Protein AF-A0A5B7FKK3-F1 (afdb_monomer_lite)

Foldseek 3Di:
DPWDWAEKEFEPPDVVPVVCVCPVVVCVVVVHHYHYAHDQCLVCVLVVHRGDGMDTDTDDVPDPPRRPVSVCSRPPD

Organism: Portunus trituberculatus (NCBI:txid210409)

Radius of gyration: 12.65 Å; chains: 1; bounding box: 23×29×32 Å

Secondary structure (DSSP, 8-state):
----EEEEEEES--SSTHHHHTHHHHHHHHT--EEEES-HHHHHHHTTSS--SEEEEE--TT-TTSHHHHHHHHHH-

pLDDT: mean 78.21, std 16.24, range [34.12, 93.69]

Sequence (77 aa):
MEQKVLLLCIANDVEPIEEVLFLPALCCKMGIPYCIVNDKARLGYVVLMRKSFCVALIDVSTCPVMAPDCIAKLMFG

InterPro domains:
  IPR004038 Ribosomal protein eL8/eL30/eS12/Gadd45 [PF01248] (4-60)
  IPR018492 Ribosomal protein eL8/Nhp2 family [PR00881] (8-21)
  IPR018492 Ribosomal protein eL8/Nhp2 family [PR00881] (24-34)
  IPR018492 Ribosomal protein eL8/Nhp2 family [PR00881] (34-48)
  IPR029064 Ribosomal protein eL30-like superfamily [G3DSA:3.30.1330.30] (1-68)
  IPR029064 Ribosomal protein eL30-like superfamily [SSF55315] (3-61)

Structure (mmCIF, N/CA/C/O backbone):
data_AF-A0A5B7FKK3-F1
#
_entry.id   AF-A0A5B7FKK3-F1
#
loop_
_atom_site.group_PDB
_atom_site.id
_atom_site.type_symbol
_atom_site.label_atom_id
_atom_site.label_alt_id
_atom_site.label_comp_id
_atom_site.label_asym_id
_atom_site.label_entity_id
_atom_site.label_seq_id
_atom_site.pdbx_PDB_ins_code
_atom_site.Cartn_x
_atom_site.Cartn_y
_atom_site.Cartn_z
_atom_site.occupancy
_atom_site.B_iso_or_equiv
_atom_site.auth_seq_id
_atom_site.auth_comp_id
_atom_site.auth_asym_id
_atom_site.auth_atom_id
_atom_site.pdbx_PDB_model_num
ATOM 1 N N . MET A 1 1 ? 3.562 -3.882 21.068 1.00 45.91 1 MET A N 1
ATOM 2 C CA . MET A 1 1 ? 2.815 -2.723 20.541 1.00 45.91 1 MET A CA 1
ATOM 3 C C . MET A 1 1 ? 2.134 -3.179 19.270 1.00 45.91 1 MET A C 1
ATOM 5 O O . MET A 1 1 ? 2.835 -3.520 18.328 1.00 45.91 1 MET A O 1
ATOM 9 N N . GLU A 1 2 ? 0.808 -3.258 19.257 1.00 63.34 2 GLU A N 1
ATOM 10 C CA . GLU A 1 2 ? 0.061 -3.426 18.008 1.00 63.34 2 GLU A CA 1
ATOM 11 C C . GLU A 1 2 ? -0.042 -2.048 17.353 1.00 63.34 2 GLU A C 1
ATOM 13 O O . GLU A 1 2 ? -0.667 -1.138 17.897 1.00 63.34 2 GLU A O 1
ATOM 18 N N . GLN A 1 3 ? 0.654 -1.856 16.231 1.00 64.62 3 GLN A N 1
ATOM 19 C CA . GLN A 1 3 ? 0.564 -0.612 15.473 1.00 64.62 3 GLN A CA 1
ATOM 20 C C . GLN A 1 3 ? -0.716 -0.644 14.645 1.00 64.62 3 GLN A C 1
ATOM 22 O O . GLN A 1 3 ? -0.899 -1.515 13.794 1.00 64.62 3 GLN A O 1
ATOM 27 N N . LYS A 1 4 ? -1.612 0.308 14.907 1.00 72.69 4 LYS A N 1
ATOM 28 C CA . LYS A 1 4 ? -2.862 0.422 14.165 1.00 72.69 4 LYS A CA 1
ATOM 29 C C . LYS A 1 4 ? -2.587 1.062 12.807 1.00 72.69 4 LYS A C 1
ATOM 31 O O . LYS A 1 4 ? -2.200 2.227 12.718 1.00 72.69 4 LYS A O 1
ATOM 36 N N . VAL A 1 5 ? -2.793 0.281 11.753 1.00 80.12 5 VAL A N 1
ATOM 37 C CA . VAL A 1 5 ? -2.732 0.765 10.373 1.00 80.12 5 VAL A CA 1
ATOM 38 C C . VAL A 1 5 ? -4.045 1.474 10.052 1.00 80.12 5 VAL A C 1
ATOM 40 O O . VAL A 1 5 ? -5.122 0.926 10.279 1.00 80.12 5 VAL A O 1
ATOM 43 N N . LEU A 1 6 ? -3.951 2.698 9.541 1.00 83.31 6 LEU A N 1
ATOM 44 C CA . LEU A 1 6 ? -5.097 3.503 9.122 1.00 83.31 6 LEU A CA 1
ATOM 45 C C . LEU A 1 6 ? -5.465 3.254 7.660 1.00 83.31 6 LEU A C 1
ATOM 47 O O . LEU A 1 6 ? -6.645 3.265 7.331 1.00 83.31 6 LEU A O 1
ATOM 51 N N . LEU A 1 7 ? -4.469 3.054 6.794 1.00 85.88 7 LEU A N 1
ATOM 52 C CA . LEU A 1 7 ? -4.651 2.836 5.360 1.00 85.88 7 LEU A CA 1
ATOM 53 C C . LEU A 1 7 ? -3.435 2.106 4.783 1.00 85.88 7 LEU A C 1
ATOM 55 O O . LEU A 1 7 ? -2.302 2.448 5.1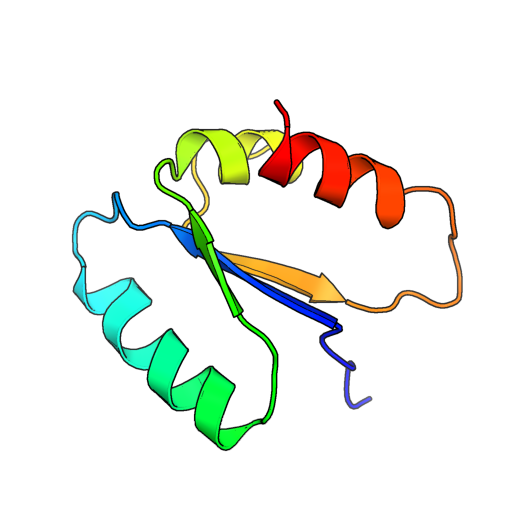18 1.00 85.88 7 LEU A O 1
ATOM 59 N N . LEU A 1 8 ? -3.658 1.147 3.886 1.00 88.56 8 LEU A N 1
ATOM 60 C CA . LEU A 1 8 ? -2.606 0.563 3.053 1.00 88.56 8 LEU A CA 1
ATOM 61 C C . LEU A 1 8 ? -2.754 1.045 1.606 1.00 88.56 8 LEU A C 1
ATOM 63 O O . LEU A 1 8 ? -3.848 1.003 1.063 1.00 88.56 8 LEU A O 1
ATOM 67 N N . CYS A 1 9 ? -1.677 1.448 0.946 1.00 89.25 9 CYS A N 1
ATOM 68 C CA . CYS A 1 9 ? -1.702 1.753 -0.481 1.00 89.25 9 CYS A CA 1
ATOM 69 C C . CYS A 1 9 ? -0.723 0.867 -1.246 1.00 89.25 9 CYS A C 1
ATOM 71 O O . CYS A 1 9 ? 0.431 0.721 -0.845 1.00 89.25 9 CYS A O 1
ATOM 73 N N . ILE A 1 10 ? -1.220 0.263 -2.324 1.00 92.00 10 ILE A N 1
ATOM 74 C CA . ILE A 1 10 ? -0.569 -0.783 -3.115 1.00 92.00 10 ILE A CA 1
ATOM 75 C C . ILE A 1 10 ? -0.408 -0.258 -4.543 1.00 92.00 10 ILE A C 1
ATOM 77 O O . ILE A 1 10 ? -1.375 0.217 -5.137 1.00 92.00 10 ILE A O 1
ATOM 81 N N . ALA A 1 11 ? 0.796 -0.327 -5.101 1.00 92.00 11 ALA A N 1
ATOM 82 C CA . ALA A 1 11 ? 1.013 -0.018 -6.510 1.00 92.00 11 ALA A CA 1
ATOM 83 C C . ALA A 1 11 ? 0.465 -1.133 -7.414 1.00 92.00 11 ALA A C 1
ATOM 85 O O . ALA A 1 11 ? 0.590 -2.310 -7.089 1.00 92.00 11 ALA A O 1
ATOM 86 N N . ASN A 1 12 ? -0.087 -0.763 -8.569 1.00 89.88 12 ASN A N 1
ATOM 87 C CA . ASN A 1 12 ? -0.467 -1.704 -9.626 1.00 89.88 12 ASN A CA 1
ATOM 88 C C . ASN A 1 12 ? 0.706 -2.012 -10.578 1.00 89.88 12 ASN A C 1
ATOM 90 O O . ASN A 1 12 ? 0.861 -3.136 -11.039 1.00 89.88 12 ASN A O 1
ATOM 94 N N . ASP A 1 13 ? 1.564 -1.022 -10.843 1.00 91.19 13 ASP A N 1
ATOM 95 C CA . ASP A 1 13 ? 2.740 -1.155 -11.712 1.00 91.19 13 ASP A CA 1
ATOM 96 C C . ASP A 1 13 ? 3.897 -1.883 -10.996 1.00 91.19 13 ASP A C 1
ATOM 98 O O . ASP A 1 13 ? 4.938 -1.301 -10.681 1.00 91.19 13 ASP A O 1
ATOM 102 N N . VAL A 1 14 ? 3.709 -3.154 -10.642 1.00 90.38 14 VAL A N 1
ATOM 103 C CA . VAL A 1 14 ? 4.710 -3.968 -9.938 1.00 90.38 14 VAL A CA 1
ATOM 104 C C . VAL A 1 14 ? 5.178 -5.099 -10.838 1.00 90.38 14 VAL A C 1
ATOM 106 O O . VAL A 1 14 ? 4.394 -5.926 -11.287 1.00 90.38 14 VAL A O 1
ATOM 109 N N . GLU A 1 15 ? 6.485 -5.131 -11.069 1.00 91.06 15 GLU A N 1
ATOM 110 C CA . GLU A 1 15 ? 7.169 -6.189 -11.802 1.00 91.06 15 GLU A CA 1
ATOM 111 C C . GLU A 1 15 ? 8.245 -6.746 -10.860 1.00 91.06 15 GLU A C 1
ATOM 113 O O . GLU A 1 15 ? 9.203 -6.016 -10.570 1.00 91.06 15 GLU A O 1
ATOM 118 N N . PRO A 1 16 ? 8.108 -7.980 -10.335 1.00 92.31 16 PRO A N 1
ATOM 119 C CA . PRO A 1 16 ? 7.052 -8.984 -10.564 1.00 92.31 16 PRO A CA 1
ATOM 120 C C . PRO A 1 16 ? 5.793 -8.793 -9.676 1.00 92.31 16 PRO A C 1
ATOM 122 O O . PRO A 1 16 ? 5.895 -8.355 -8.532 1.00 92.31 16 PRO A O 1
ATOM 125 N N . ILE A 1 17 ? 4.596 -9.128 -10.180 1.00 90.00 17 ILE A N 1
ATOM 126 C CA . ILE A 1 17 ? 3.295 -8.871 -9.511 1.00 90.00 17 ILE A CA 1
ATOM 127 C C . ILE A 1 17 ? 3.076 -9.728 -8.249 1.00 90.00 17 ILE A C 1
ATOM 129 O O . ILE A 1 17 ? 2.287 -9.394 -7.363 1.00 90.00 17 ILE A O 1
ATOM 133 N N . GLU A 1 18 ? 3.807 -10.830 -8.143 1.00 92.00 18 GLU A N 1
ATOM 134 C CA . GLU A 1 18 ? 3.774 -11.805 -7.060 1.00 92.00 18 GLU A CA 1
ATOM 135 C C . GLU A 1 18 ? 4.065 -11.170 -5.690 1.00 92.00 18 GLU A C 1
ATOM 137 O O . GLU A 1 18 ? 3.504 -11.602 -4.683 1.00 92.00 18 GLU A O 1
ATOM 142 N N . GLU A 1 19 ? 4.855 -10.092 -5.661 1.00 88.81 19 GLU A N 1
ATOM 143 C CA . GLU A 1 19 ? 5.195 -9.336 -4.447 1.00 88.81 19 GLU A CA 1
ATOM 144 C C . GLU A 1 19 ? 3.985 -8.644 -3.800 1.00 88.81 19 GLU A C 1
ATOM 146 O O . GLU A 1 19 ? 3.962 -8.426 -2.590 1.00 88.81 19 GLU A O 1
ATOM 151 N N . VAL A 1 20 ? 2.962 -8.289 -4.583 1.00 91.25 20 VAL A N 1
ATOM 152 C CA . VAL A 1 20 ? 1.775 -7.562 -4.096 1.00 91.25 20 VAL A CA 1
ATOM 153 C C . VAL A 1 20 ? 0.500 -8.403 -4.108 1.00 91.25 20 VAL A C 1
ATOM 155 O O . VAL A 1 20 ? -0.496 -8.013 -3.498 1.00 91.25 20 VAL A O 1
ATOM 158 N N . LEU A 1 21 ? 0.528 -9.590 -4.722 1.00 92.19 21 LEU A N 1
ATOM 159 C CA . LEU A 1 21 ? -0.648 -10.443 -4.920 1.00 92.19 21 LEU A CA 1
ATOM 160 C C . LEU A 1 21 ? -1.333 -10.861 -3.604 1.00 92.19 21 LEU A C 1
ATOM 162 O O . LEU A 1 21 ? -2.557 -10.972 -3.542 1.00 92.19 21 LEU A O 1
ATOM 166 N N . PHE A 1 22 ? -0.563 -11.078 -2.534 1.00 91.62 22 PHE A N 1
ATOM 167 C CA . PHE A 1 22 ? -1.094 -11.538 -1.244 1.00 91.62 22 PHE A CA 1
ATOM 168 C C . PHE A 1 22 ? -1.670 -10.411 -0.370 1.00 91.62 22 PHE A C 1
ATOM 170 O O . PHE A 1 22 ? -2.408 -10.679 0.583 1.00 91.62 22 PHE A O 1
ATOM 177 N N . LEU A 1 23 ? -1.349 -9.150 -0.667 1.00 91.62 23 LEU A N 1
ATOM 178 C CA . LEU A 1 23 ? -1.665 -8.022 0.210 1.00 91.62 23 LEU A CA 1
ATOM 179 C C . LEU A 1 23 ? -3.157 -7.700 0.297 1.00 91.62 23 LEU A C 1
ATOM 181 O O . LEU A 1 23 ? -3.627 -7.516 1.419 1.00 91.62 23 LEU A O 1
ATOM 185 N N . PRO A 1 24 ? -3.943 -7.691 -0.797 1.00 92.56 24 PRO A N 1
ATOM 186 C CA . PRO A 1 24 ? -5.380 -7.439 -0.695 1.00 92.56 24 PRO A CA 1
ATOM 187 C C . PRO A 1 24 ? -6.092 -8.480 0.182 1.00 92.56 24 PRO A C 1
ATOM 189 O O . PRO A 1 24 ? -6.940 -8.132 1.006 1.00 92.56 24 PRO A O 1
ATOM 192 N N . ALA A 1 25 ? -5.701 -9.755 0.064 1.00 93.69 25 ALA A N 1
ATOM 193 C CA . ALA A 1 25 ? -6.240 -10.838 0.885 1.00 93.69 25 ALA A CA 1
ATOM 194 C C . ALA A 1 25 ? -5.856 -10.674 2.366 1.00 93.69 25 ALA A C 1
ATOM 196 O O . ALA A 1 25 ? -6.692 -10.850 3.256 1.00 93.69 25 ALA A O 1
ATOM 197 N N . LEU A 1 26 ? -4.607 -10.281 2.633 1.00 91.31 26 LEU A N 1
ATOM 198 C CA . LEU A 1 26 ? -4.118 -10.002 3.980 1.00 91.31 26 LEU A CA 1
ATOM 199 C C . LEU A 1 26 ? -4.840 -8.800 4.616 1.00 91.31 26 LEU A C 1
ATOM 201 O O . LEU A 1 26 ? -5.294 -8.896 5.756 1.00 91.31 26 LEU A O 1
ATOM 205 N N . CYS A 1 27 ? -5.002 -7.696 3.880 1.00 91.44 27 CYS A N 1
ATOM 206 C CA . CYS A 1 27 ? -5.724 -6.504 4.333 1.00 91.44 27 CYS A CA 1
ATOM 207 C C . CYS A 1 27 ? -7.184 -6.807 4.659 1.00 91.44 27 CYS A C 1
ATOM 209 O O . CYS A 1 27 ? -7.683 -6.346 5.682 1.00 91.44 27 CYS A O 1
ATOM 211 N N . CYS A 1 28 ? -7.846 -7.629 3.840 1.00 91.75 28 CYS A N 1
ATOM 212 C CA . CYS A 1 28 ? -9.219 -8.057 4.088 1.00 91.75 28 CYS A CA 1
ATOM 213 C C . CYS A 1 28 ? -9.324 -8.902 5.368 1.00 91.75 28 CYS A C 1
ATOM 215 O O . CYS A 1 28 ? -10.196 -8.654 6.198 1.00 91.75 28 CYS A O 1
ATOM 217 N N . LYS A 1 29 ? -8.382 -9.832 5.586 1.00 91.56 29 LYS A N 1
ATOM 218 C CA . LYS A 1 29 ? -8.325 -10.647 6.811 1.00 91.56 29 LYS A CA 1
ATOM 219 C C . LYS A 1 29 ? -8.079 -9.810 8.070 1.00 91.56 29 LYS A C 1
ATOM 221 O O . LYS A 1 29 ? -8.594 -10.147 9.130 1.00 91.56 29 LYS A O 1
ATOM 226 N N . MET A 1 30 ? -7.295 -8.738 7.955 1.00 88.62 30 MET A N 1
ATOM 227 C CA . MET A 1 30 ? -6.984 -7.831 9.065 1.00 88.62 30 MET A CA 1
ATOM 228 C C . MET A 1 30 ? -7.978 -6.667 9.218 1.00 88.62 30 MET A C 1
ATOM 230 O O . MET A 1 30 ? -7.845 -5.885 10.154 1.00 88.62 30 MET A O 1
ATOM 234 N N . GLY A 1 31 ? -8.964 -6.527 8.324 1.00 88.81 31 GLY A N 1
ATOM 235 C CA . GLY A 1 31 ? -9.927 -5.419 8.355 1.00 88.81 31 GLY A CA 1
ATOM 236 C C . GLY A 1 31 ? -9.307 -4.039 8.094 1.00 88.81 31 GLY A C 1
ATOM 237 O O . GLY A 1 31 ? -9.840 -3.032 8.555 1.00 88.81 31 GLY A O 1
ATOM 238 N N . ILE A 1 32 ? -8.177 -3.981 7.384 1.00 88.50 32 ILE A N 1
ATOM 239 C CA . ILE A 1 32 ? -7.464 -2.735 7.077 1.00 88.50 32 ILE A CA 1
ATOM 240 C C . ILE A 1 32 ? -7.961 -2.210 5.723 1.00 88.50 32 ILE A C 1
ATOM 242 O O . ILE A 1 32 ? -7.936 -2.963 4.743 1.00 88.50 32 ILE A O 1
ATOM 246 N N . PRO A 1 33 ? -8.380 -0.937 5.618 1.00 89.75 33 PRO A N 1
ATOM 247 C CA . PRO A 1 33 ? -8.737 -0.359 4.330 1.00 89.75 33 PRO A CA 1
ATOM 248 C C . PRO A 1 33 ? -7.490 -0.254 3.448 1.00 89.75 33 PRO A C 1
ATOM 250 O O . PRO A 1 33 ? -6.421 0.157 3.908 1.00 89.75 33 PRO A O 1
ATOM 253 N N . TYR A 1 34 ? -7.628 -0.616 2.173 1.00 89.50 34 TYR A N 1
ATOM 254 C CA . TYR A 1 34 ? -6.540 -0.534 1.208 1.00 89.50 34 TYR A CA 1
ATOM 255 C C . TYR A 1 34 ? -6.946 0.224 -0.057 1.00 89.50 34 TYR A C 1
ATOM 257 O O . TYR A 1 34 ? -8.118 0.277 -0.426 1.00 89.50 34 TYR A O 1
ATOM 265 N N . CYS A 1 35 ? -5.955 0.819 -0.708 1.00 89.19 35 CYS A N 1
ATOM 266 C CA . CYS A 1 35 ? -6.080 1.621 -1.911 1.00 89.19 35 CYS A CA 1
ATOM 267 C C . CYS A 1 35 ? -5.126 1.071 -2.981 1.00 89.19 35 CYS A C 1
ATOM 269 O O . CYS A 1 35 ? -3.980 0.754 -2.671 1.00 89.19 35 CYS A O 1
ATOM 271 N N . ILE A 1 36 ? -5.582 0.928 -4.227 1.00 91.00 36 ILE A N 1
ATOM 272 C CA . ILE A 1 36 ? -4.709 0.550 -5.348 1.00 91.00 36 ILE A CA 1
ATOM 273 C C . ILE A 1 36 ? -4.397 1.817 -6.139 1.00 91.00 36 ILE A C 1
ATOM 275 O O . ILE A 1 36 ? -5.305 2.522 -6.576 1.00 91.00 36 ILE A O 1
ATOM 279 N N . VAL A 1 37 ? -3.110 2.112 -6.293 1.00 87.56 37 VAL A N 1
ATOM 280 C CA . VAL A 1 37 ? -2.592 3.297 -6.979 1.00 87.56 37 VAL A CA 1
ATOM 281 C C . VAL A 1 37 ? -1.893 2.853 -8.257 1.00 87.56 37 VAL A C 1
ATOM 283 O O . VAL A 1 37 ? -1.166 1.863 -8.262 1.00 87.56 37 VAL A O 1
ATOM 286 N N . ASN A 1 38 ? -2.091 3.589 -9.349 1.00 85.00 38 ASN A N 1
ATOM 287 C CA . ASN A 1 38 ? -1.550 3.203 -10.655 1.00 85.00 38 ASN A CA 1
ATOM 288 C C . ASN A 1 38 ? -0.010 3.188 -10.681 1.00 85.00 38 ASN A C 1
ATOM 290 O O . ASN A 1 38 ? 0.577 2.233 -11.178 1.00 85.00 38 ASN A O 1
ATOM 294 N N . ASP A 1 39 ? 0.644 4.187 -10.081 1.00 85.62 39 ASP A N 1
ATOM 295 C CA . ASP A 1 39 ? 2.094 4.387 -10.191 1.00 85.62 39 ASP A CA 1
ATOM 296 C C . ASP A 1 39 ? 2.858 4.150 -8.881 1.00 85.62 39 ASP A C 1
ATOM 298 O O . ASP A 1 39 ? 2.715 4.902 -7.909 1.00 85.62 39 ASP A O 1
ATOM 302 N N . LYS A 1 40 ? 3.807 3.202 -8.898 1.00 86.75 40 LYS A N 1
ATOM 303 C CA . LYS A 1 40 ? 4.792 3.012 -7.811 1.00 86.75 40 LYS A CA 1
ATOM 304 C C . LYS A 1 40 ? 5.744 4.200 -7.629 1.00 86.75 40 LYS A C 1
ATOM 306 O O . LYS A 1 40 ? 6.300 4.400 -6.550 1.00 86.75 40 LYS A O 1
ATOM 311 N N . ALA A 1 41 ? 5.945 5.006 -8.675 1.00 88.44 41 ALA A N 1
ATOM 312 C CA . ALA A 1 41 ? 6.789 6.200 -8.615 1.00 88.44 41 ALA A CA 1
ATOM 313 C C . ALA A 1 41 ? 6.173 7.292 -7.724 1.00 88.44 41 ALA A C 1
ATOM 315 O O . ALA A 1 41 ? 6.884 7.945 -6.959 1.00 88.44 41 ALA A O 1
ATOM 316 N N . ARG A 1 42 ? 4.842 7.443 -7.768 1.00 84.56 42 ARG A N 1
ATOM 317 C CA . ARG A 1 42 ? 4.098 8.384 -6.918 1.00 84.56 42 ARG A CA 1
ATOM 318 C C . ARG A 1 42 ? 4.173 7.988 -5.448 1.00 84.56 42 ARG A C 1
ATOM 320 O O . ARG A 1 42 ? 4.442 8.839 -4.603 1.00 84.56 42 ARG A O 1
ATOM 327 N N . LEU A 1 43 ? 4.016 6.695 -5.156 1.00 85.69 43 LEU A N 1
ATOM 328 C CA . LEU A 1 43 ? 4.217 6.168 -3.804 1.00 85.69 43 LEU A CA 1
ATOM 329 C C . LEU A 1 43 ? 5.652 6.409 -3.321 1.00 85.69 43 LEU A C 1
ATOM 331 O O . LEU A 1 43 ? 5.845 6.847 -2.189 1.00 85.69 43 LEU A O 1
ATOM 335 N N . GLY A 1 44 ? 6.645 6.190 -4.190 1.00 86.19 44 GLY A N 1
ATOM 336 C CA . GLY A 1 44 ? 8.054 6.447 -3.893 1.00 86.19 44 GLY A CA 1
ATOM 337 C C . GLY A 1 44 ? 8.315 7.900 -3.497 1.00 86.19 44 GLY A C 1
ATOM 338 O O . GLY A 1 44 ? 8.975 8.152 -2.491 1.00 86.19 44 GLY A O 1
ATOM 33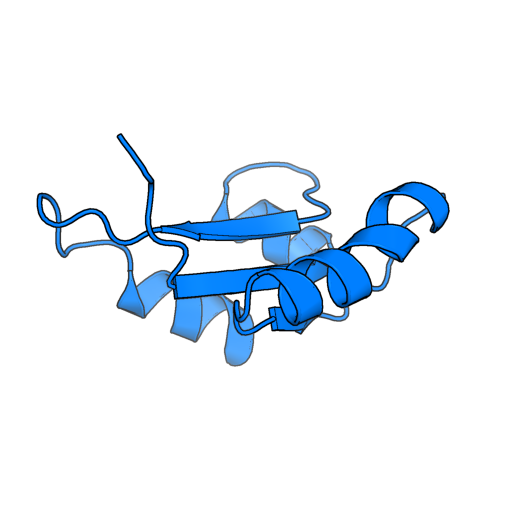9 N N . TYR A 1 45 ? 7.728 8.857 -4.223 1.00 85.69 45 TYR A N 1
ATOM 340 C CA . TYR A 1 45 ? 7.876 10.284 -3.930 1.00 85.69 45 TYR A CA 1
ATOM 341 C C . TYR A 1 45 ? 7.403 10.653 -2.515 1.00 85.69 45 TYR A C 1
ATOM 343 O O . TYR A 1 45 ? 8.067 11.434 -1.835 1.00 85.69 45 TYR A O 1
ATOM 351 N N . VAL A 1 46 ? 6.303 10.058 -2.040 1.00 81.19 46 VAL A N 1
ATOM 352 C CA . VAL A 1 46 ? 5.763 10.334 -0.696 1.00 81.19 46 VAL A CA 1
ATOM 353 C C . VAL A 1 46 ? 6.670 9.814 0.417 1.00 81.19 46 VAL A C 1
ATOM 355 O O . VAL A 1 46 ? 6.784 10.456 1.457 1.00 81.19 46 VAL A O 1
ATOM 358 N N . VAL A 1 47 ? 7.360 8.695 0.194 1.00 82.56 47 VAL A N 1
ATOM 359 C CA . VAL A 1 47 ? 8.294 8.110 1.173 1.00 82.56 47 VAL A CA 1
ATOM 360 C C . VAL A 1 47 ? 9.757 8.491 0.919 1.00 82.56 47 VAL A C 1
ATOM 362 O O . VAL A 1 47 ? 10.653 7.909 1.524 1.00 82.56 47 VAL A O 1
ATOM 365 N N . LEU A 1 48 ? 10.014 9.452 0.022 1.00 84.75 48 LEU A N 1
ATOM 366 C CA . LEU A 1 48 ? 11.359 9.876 -0.394 1.00 84.75 48 LEU A CA 1
ATOM 367 C C . LEU A 1 48 ? 12.243 8.714 -0.893 1.00 84.75 48 LEU A C 1
ATOM 369 O O . LEU A 1 48 ? 13.464 8.723 -0.743 1.00 84.75 48 LEU A O 1
ATOM 373 N N . MET A 1 49 ? 11.626 7.714 -1.525 1.00 83.19 49 MET A N 1
ATOM 374 C CA . MET A 1 49 ? 12.302 6.587 -2.166 1.00 83.19 49 MET A CA 1
ATOM 375 C C . MET A 1 49 ? 12.115 6.629 -3.680 1.00 83.19 49 MET A C 1
ATOM 377 O O . MET A 1 49 ? 11.145 7.169 -4.203 1.00 83.19 49 MET A O 1
ATOM 381 N N . ARG A 1 50 ? 13.037 6.008 -4.424 1.00 84.94 50 ARG A N 1
ATOM 382 C CA . ARG A 1 50 ? 12.924 5.961 -5.891 1.00 84.94 50 ARG A CA 1
ATOM 383 C C . ARG A 1 50 ? 11.736 5.134 -6.378 1.00 84.94 50 ARG A C 1
ATOM 385 O O . ARG A 1 50 ? 11.166 5.456 -7.414 1.00 84.94 50 ARG A O 1
ATOM 392 N N . LYS A 1 51 ? 11.399 4.059 -5.667 1.00 83.38 51 LYS A N 1
ATOM 393 C CA . LYS A 1 51 ? 10.265 3.173 -5.948 1.00 83.38 51 LYS A CA 1
ATOM 394 C C . LYS A 1 51 ? 9.793 2.584 -4.622 1.00 83.38 51 LYS A C 1
ATOM 396 O O . LYS A 1 51 ? 10.629 2.145 -3.837 1.00 83.38 51 LYS A O 1
ATOM 401 N N . SER A 1 52 ? 8.487 2.550 -4.392 1.00 86.69 52 SER A N 1
ATOM 402 C CA . SER A 1 52 ? 7.883 1.780 -3.304 1.00 86.69 52 SER A CA 1
ATOM 403 C C . SER A 1 52 ? 6.638 1.071 -3.821 1.00 86.69 52 SER A C 1
ATOM 405 O O . SER A 1 52 ? 5.865 1.624 -4.601 1.00 86.69 52 SER A O 1
ATOM 407 N N . PHE A 1 53 ? 6.482 -0.190 -3.431 1.00 89.00 53 PHE A N 1
ATOM 408 C CA . PHE A 1 53 ? 5.367 -1.026 -3.878 1.00 89.00 53 PHE A CA 1
ATOM 409 C C . PHE A 1 53 ? 4.167 -0.904 -2.944 1.00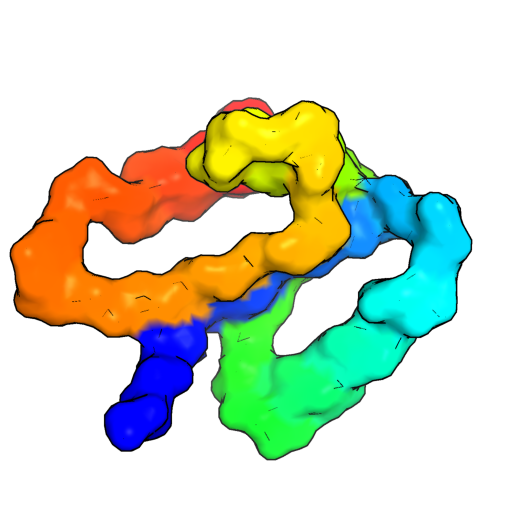 89.00 53 PHE A C 1
ATOM 411 O O . PHE A 1 53 ? 3.026 -0.950 -3.393 1.00 89.00 53 PHE A O 1
ATOM 418 N N . CYS A 1 54 ? 4.437 -0.721 -1.650 1.00 88.56 54 CYS A N 1
ATOM 419 C CA . CYS A 1 54 ? 3.430 -0.639 -0.604 1.00 88.56 54 CYS A CA 1
ATOM 420 C C . CYS A 1 54 ? 3.798 0.454 0.389 1.00 88.56 54 CYS A C 1
ATOM 422 O O . CYS A 1 54 ? 4.953 0.555 0.804 1.00 88.56 54 CYS A O 1
ATOM 424 N N . VAL A 1 55 ? 2.810 1.242 0.795 1.00 88.06 55 VAL A N 1
ATOM 425 C CA . VAL A 1 55 ? 2.962 2.264 1.832 1.00 88.06 55 VAL A CA 1
ATOM 426 C C . VAL A 1 55 ? 1.815 2.106 2.819 1.00 88.06 55 VAL A C 1
ATOM 428 O O . VAL A 1 55 ? 0.652 2.065 2.422 1.00 88.06 55 VAL A O 1
ATOM 431 N N . ALA A 1 56 ? 2.142 2.004 4.104 1.00 87.25 56 ALA A N 1
ATOM 432 C CA . ALA A 1 56 ? 1.164 1.946 5.179 1.00 87.25 56 ALA A CA 1
ATOM 433 C C . ALA A 1 56 ? 1.134 3.291 5.906 1.00 87.25 56 ALA A C 1
ATOM 435 O O . ALA A 1 56 ? 2.165 3.772 6.376 1.00 87.25 56 ALA A O 1
ATOM 436 N N . LEU A 1 57 ? -0.053 3.879 6.020 1.00 82.94 57 LEU A N 1
ATOM 437 C CA . LEU A 1 57 ? -0.288 4.993 6.919 1.00 82.94 57 LEU A CA 1
ATOM 438 C C . LEU A 1 57 ? -0.565 4.420 8.308 1.00 82.94 57 LEU A C 1
ATO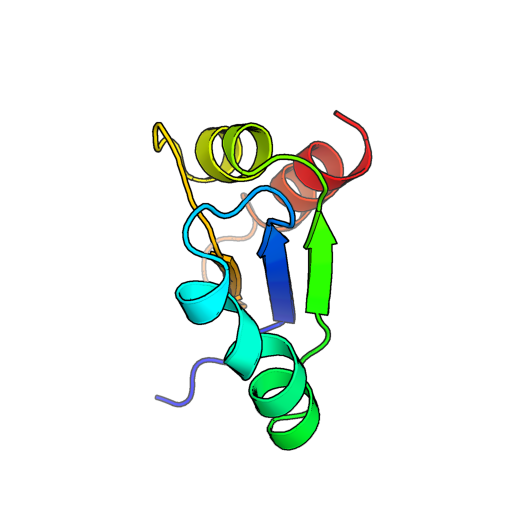M 440 O O . LEU A 1 57 ? -1.533 3.683 8.504 1.00 82.94 57 LEU A O 1
ATOM 444 N N . ILE A 1 58 ? 0.291 4.750 9.264 1.00 80.69 58 ILE A N 1
ATOM 445 C CA . ILE A 1 58 ? 0.117 4.382 10.667 1.00 80.69 58 ILE A CA 1
ATOM 446 C C . ILE A 1 58 ? -0.314 5.606 11.460 1.00 80.69 58 ILE A C 1
ATOM 448 O O . ILE A 1 58 ? 0.137 6.720 11.189 1.00 80.69 58 ILE A O 1
ATOM 452 N N . ASP A 1 59 ? -1.183 5.395 12.443 1.00 70.94 59 ASP A N 1
ATOM 453 C CA . ASP A 1 59 ? -1.482 6.447 13.404 1.00 70.94 59 ASP A CA 1
ATOM 454 C C . ASP A 1 59 ? -0.264 6.649 14.316 1.00 70.94 59 ASP A C 1
ATOM 456 O O . ASP A 1 59 ? 0.125 5.751 15.067 1.00 70.94 59 ASP A O 1
ATOM 460 N N . VAL A 1 60 ? 0.366 7.819 14.220 1.00 58.19 60 VAL A N 1
ATOM 461 C CA . VAL A 1 60 ? 1.413 8.266 15.139 1.00 58.19 60 VAL A CA 1
ATOM 462 C C . VAL A 1 60 ? 0.837 9.398 15.968 1.00 58.19 60 VAL A C 1
ATOM 464 O O . VAL A 1 60 ? 0.946 10.575 15.634 1.00 58.19 60 VAL A O 1
ATOM 467 N N . SER A 1 61 ? 0.234 9.041 17.095 1.00 56.16 61 SER A N 1
ATOM 468 C CA . SER A 1 61 ? -0.415 9.961 18.035 1.00 56.16 61 SER A CA 1
ATOM 469 C C . SER A 1 61 ? 0.525 11.027 18.649 1.00 56.16 61 SER A C 1
ATOM 471 O O . SER A 1 61 ? 0.124 11.741 19.562 1.00 56.16 61 SER A O 1
ATOM 473 N N . THR A 1 62 ? 1.774 11.160 18.182 1.00 43.59 62 THR A N 1
ATOM 474 C CA . THR A 1 62 ? 2.808 12.068 18.707 1.00 43.59 62 THR A CA 1
ATOM 475 C C . THR A 1 62 ? 3.407 13.053 17.690 1.00 43.59 62 THR A C 1
ATOM 477 O O . THR A 1 62 ? 4.288 13.824 18.066 1.00 43.59 62 THR A O 1
ATOM 480 N N . CYS A 1 63 ? 2.925 13.135 16.441 1.00 34.12 63 CYS A N 1
ATOM 481 C CA . CYS A 1 63 ? 3.265 14.265 15.556 1.00 34.12 63 CYS A CA 1
ATOM 482 C C . CYS A 1 63 ? 2.195 14.511 14.467 1.00 34.12 63 CYS A C 1
ATOM 484 O O . CYS A 1 63 ? 2.169 13.792 13.470 1.00 34.12 63 CYS A O 1
ATOM 486 N N . PRO A 1 64 ? 1.328 15.536 14.599 1.00 42.81 64 PRO A N 1
ATOM 487 C CA . PRO A 1 64 ? 0.191 15.764 13.695 1.00 42.81 64 PRO A CA 1
ATOM 488 C C . PRO A 1 64 ? 0.552 16.399 12.337 1.00 42.81 64 PRO A C 1
ATOM 490 O O . PRO A 1 64 ? -0.340 16.753 11.575 1.00 42.81 64 PRO A O 1
ATOM 493 N N . VAL A 1 65 ? 1.837 16.560 12.010 1.00 44.75 65 VAL A N 1
ATOM 494 C CA . VAL A 1 65 ? 2.279 17.405 10.883 1.00 44.75 65 VAL A CA 1
ATOM 495 C C . VAL A 1 65 ? 2.414 16.687 9.534 1.00 44.75 65 VAL A C 1
ATOM 497 O O . VAL A 1 65 ? 2.862 17.311 8.581 1.00 44.75 65 VAL A O 1
ATOM 500 N N . MET A 1 66 ? 2.084 15.391 9.428 1.00 45.00 66 MET A N 1
ATOM 501 C CA . MET A 1 66 ? 2.400 14.633 8.200 1.00 45.00 66 MET A CA 1
ATOM 502 C C . MET A 1 66 ? 1.318 13.669 7.689 1.00 45.00 66 MET A C 1
ATOM 504 O O . MET A 1 66 ? 1.437 13.161 6.579 1.00 45.00 66 MET A O 1
ATOM 508 N N . ALA A 1 67 ? 0.245 13.421 8.446 1.00 52.25 67 ALA A N 1
ATOM 509 C CA . ALA A 1 67 ? -0.787 12.459 8.042 1.00 52.25 67 ALA A CA 1
ATOM 510 C C . ALA A 1 67 ? -1.770 12.972 6.958 1.00 52.25 67 ALA A C 1
ATOM 512 O O . ALA A 1 67 ? -2.022 12.223 6.014 1.0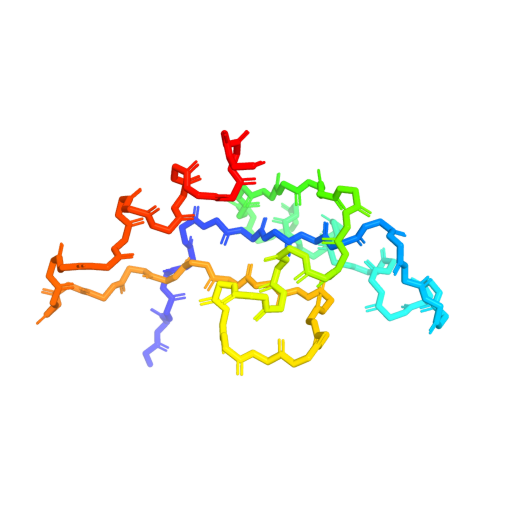0 52.25 67 ALA A O 1
ATOM 513 N N . PRO A 1 68 ? -2.325 14.203 7.021 1.00 53.09 68 PRO A N 1
ATOM 514 C CA . PRO A 1 68 ? -3.333 14.635 6.047 1.00 53.09 68 PRO A CA 1
ATOM 515 C C . PRO A 1 68 ? -2.731 15.114 4.715 1.00 53.09 68 PRO A C 1
ATOM 517 O O . PRO A 1 68 ? -3.295 14.842 3.653 1.00 53.09 68 PRO A O 1
ATOM 520 N N . ASP A 1 69 ? -1.564 15.763 4.742 1.00 56.81 69 ASP A N 1
ATOM 521 C CA . ASP A 1 69 ? -0.931 16.325 3.541 1.00 56.81 69 ASP A CA 1
ATOM 522 C C . ASP A 1 69 ? -0.437 15.236 2.578 1.00 56.81 69 ASP A C 1
ATOM 524 O O . ASP A 1 69 ? -0.554 15.370 1.358 1.00 56.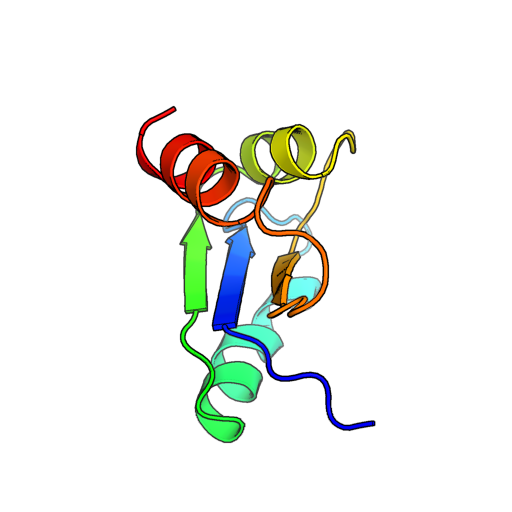81 69 ASP A O 1
ATOM 528 N N . CYS A 1 70 ? 0.066 14.118 3.112 1.00 58.59 70 CYS A N 1
ATOM 529 C CA . CYS A 1 70 ? 0.516 12.980 2.311 1.00 58.59 70 CYS A CA 1
ATOM 530 C C . CYS A 1 70 ? -0.641 12.273 1.592 1.00 58.59 70 CYS A C 1
ATOM 532 O O . CYS A 1 70 ? -0.460 11.842 0.455 1.00 58.59 70 CYS A O 1
ATOM 534 N N . ILE A 1 71 ? -1.828 12.191 2.207 1.00 62.19 71 ILE A N 1
ATOM 535 C CA . ILE A 1 71 ? -3.024 11.584 1.595 1.00 62.19 71 ILE A CA 1
ATOM 536 C C . ILE A 1 71 ? -3.519 12.449 0.433 1.00 62.19 71 ILE A C 1
ATOM 538 O O . ILE A 1 71 ? -3.778 11.932 -0.655 1.00 62.19 71 ILE A O 1
ATOM 542 N N . ALA A 1 72 ? -3.581 13.772 0.629 1.00 55.66 72 ALA A N 1
ATOM 543 C CA . ALA A 1 72 ? -3.956 14.702 -0.432 1.00 55.66 72 ALA A CA 1
ATOM 544 C C . ALA A 1 72 ? -2.984 14.623 -1.624 1.00 55.66 72 ALA A C 1
ATOM 546 O O . ALA A 1 72 ? -3.416 14.613 -2.776 1.00 55.66 72 ALA A O 1
ATOM 547 N N . LYS A 1 73 ? -1.680 14.473 -1.358 1.00 57.94 73 LYS A N 1
ATOM 548 C CA . LYS A 1 73 ? -0.651 14.301 -2.397 1.00 57.94 73 LYS A CA 1
ATOM 549 C C . LYS A 1 73 ? -0.714 12.942 -3.105 1.00 57.94 73 LYS A C 1
ATOM 551 O O . LYS A 1 73 ? -0.336 12.862 -4.268 1.00 57.94 73 LYS A O 1
ATOM 556 N N . LEU A 1 74 ? -1.196 11.894 -2.429 1.00 59.09 74 LEU A N 1
ATOM 557 C CA . LEU A 1 74 ? -1.378 10.556 -3.008 1.00 59.09 74 LEU A CA 1
ATOM 558 C C . LEU A 1 74 ? -2.579 10.490 -3.966 1.00 59.09 74 LEU A C 1
ATOM 560 O O . LEU A 1 74 ? -2.538 9.739 -4.937 1.00 59.09 74 LEU A O 1
ATOM 564 N N . MET A 1 75 ? -3.647 11.241 -3.669 1.00 56.78 75 MET A N 1
ATOM 565 C CA . MET A 1 75 ? -4.930 11.168 -4.384 1.00 56.78 75 MET A CA 1
ATOM 566 C C . MET A 1 75 ? -5.153 12.285 -5.417 1.00 56.78 75 MET A C 1
ATOM 568 O O . MET A 1 75 ? -5.840 12.039 -6.405 1.00 56.78 75 MET A O 1
ATOM 572 N N . PHE A 1 76 ? -4.596 13.487 -5.216 1.00 54.78 76 PHE A N 1
ATOM 573 C CA . PHE A 1 76 ? -4.868 14.670 -6.056 1.00 54.78 76 PHE A CA 1
ATOM 574 C C . PHE A 1 76 ? -3.624 15.296 -6.715 1.00 54.78 76 PHE A C 1
ATOM 576 O O . PHE A 1 76 ? -3.755 16.298 -7.419 1.00 54.78 76 PHE A O 1
ATOM 583 N N . GLY A 1 77 ? -2.430 14.741 -6.475 1.00 53.25 77 GLY A N 1
ATOM 584 C CA . GLY A 1 77 ? -1.187 15.108 -7.172 1.00 53.25 77 GLY A CA 1
ATOM 585 C C . GLY A 1 77 ? -1.007 14.366 -8.486 1.00 53.25 77 GLY A C 1
ATOM 586 O O . GLY A 1 77 ? -1.635 13.299 -8.665 1.00 53.25 77 GLY A O 1
#